Protein AF-A0A924VQ21-F1 (afdb_monomer_lite)

pLDDT: mean 84.85, std 17.23, range [32.5, 98.56]

Radius of gyration: 16.94 Å; chains: 1; bounding box: 66×34×28 Å

Secondary structure (DSSP, 8-state):
------SEEEEEETTEEEEE-TTS-EEEEEEEEEETTEEEEEEEE--SSGGGPPEEEEESSHHHHHHHHHHHHHHHT--PPPP-------

Foldseek 3Di:
DDDDCPQPFPPPDPQKTFGADPVRHGFKIKGWDDDPPAIWIWIWTDDPDPVPTHTQDIGNDPVVNSVSSVVVVVVVVDPPPPPPPDDDDD

Structure (mmCIF, N/CA/C/O backbone):
data_AF-A0A924VQ21-F1
#
_entry.id   AF-A0A924VQ21-F1
#
loop_
_atom_site.group_PDB
_atom_site.id
_atom_site.type_symbol
_atom_site.label_atom_id
_atom_site.label_alt_id
_atom_site.label_comp_id
_atom_site.label_asym_id
_atom_site.label_entity_id
_atom_site.label_seq_id
_atom_site.pdbx_PDB_ins_code
_atom_site.Cartn_x
_atom_site.Cartn_y
_atom_site.Cartn_z
_atom_site.occupancy
_atom_site.B_iso_or_equiv
_atom_site.auth_seq_id
_atom_site.auth_comp_id
_atom_site.auth_asym_id
_atom_site.auth_atom_id
_atom_site.pdbx_PDB_model_num
ATOM 1 N N . MET A 1 1 ? 3.009 20.227 9.260 1.00 32.50 1 MET A N 1
ATOM 2 C CA . MET A 1 1 ? 3.716 19.418 8.242 1.00 32.50 1 MET A CA 1
ATOM 3 C C . MET A 1 1 ? 2.680 18.840 7.294 1.00 32.50 1 MET A C 1
ATOM 5 O O . MET A 1 1 ? 1.985 17.899 7.660 1.00 32.50 1 MET A O 1
ATOM 9 N N . VAL A 1 2 ? 2.503 19.489 6.143 1.00 41.06 2 VAL A N 1
ATOM 10 C CA . VAL A 1 2 ? 1.488 19.148 5.137 1.00 41.06 2 VAL A CA 1
ATOM 11 C C . VAL A 1 2 ? 1.968 17.948 4.317 1.00 41.06 2 VAL A C 1
ATOM 13 O O . VAL A 1 2 ? 3.128 17.872 3.914 1.00 41.06 2 VAL A O 1
ATOM 16 N N . TRP A 1 3 ? 1.073 16.980 4.150 1.00 48.78 3 TRP A N 1
ATOM 17 C CA . TRP A 1 3 ? 1.241 15.773 3.343 1.00 48.78 3 TRP A CA 1
ATOM 18 C C . TRP A 1 3 ? 1.593 16.125 1.885 1.00 48.78 3 TRP A C 1
ATOM 20 O O . TRP A 1 3 ? 0.987 17.031 1.325 1.00 48.78 3 TRP A O 1
ATOM 30 N N . HIS A 1 4 ? 2.571 15.432 1.290 1.00 41.31 4 HIS A N 1
ATOM 31 C CA . HIS A 1 4 ? 2.971 15.596 -0.114 1.00 41.31 4 HIS A CA 1
ATOM 32 C C . HIS A 1 4 ? 2.859 14.240 -0.842 1.00 41.31 4 HIS A C 1
ATOM 34 O O . HIS A 1 4 ? 3.571 13.302 -0.468 1.00 41.31 4 HIS A O 1
ATOM 40 N N . PRO A 1 5 ? 1.982 14.107 -1.855 1.00 45.59 5 PRO A N 1
ATOM 41 C CA . PRO A 1 5 ? 1.736 12.872 -2.594 1.00 45.59 5 PRO A CA 1
ATOM 42 C C . PRO A 1 5 ? 2.751 12.692 -3.727 1.00 45.59 5 PRO A C 1
ATOM 44 O O . PRO A 1 5 ? 2.386 12.567 -4.887 1.00 45.59 5 PRO A O 1
ATOM 47 N N . ILE A 1 6 ? 4.043 12.629 -3.397 1.00 54.53 6 ILE A N 1
ATOM 48 C CA . ILE A 1 6 ? 5.034 12.105 -4.359 1.00 54.53 6 ILE A CA 1
ATOM 49 C C . ILE A 1 6 ? 4.934 10.570 -4.498 1.00 54.53 6 ILE A C 1
ATOM 51 O O . ILE A 1 6 ? 5.659 9.935 -5.252 1.00 54.53 6 ILE A O 1
ATOM 55 N N . LEU A 1 7 ? 3.983 9.979 -3.771 1.00 58.19 7 LEU A N 1
ATOM 56 C CA . LEU A 1 7 ? 3.438 8.652 -3.981 1.00 58.19 7 LEU A CA 1
ATOM 57 C C . LEU A 1 7 ? 2.252 8.809 -4.936 1.00 58.19 7 LEU A C 1
ATOM 59 O O . LEU A 1 7 ? 1.190 9.256 -4.500 1.00 58.19 7 LEU A O 1
ATOM 63 N N . ALA A 1 8 ? 2.446 8.498 -6.218 1.00 76.44 8 ALA A N 1
ATOM 64 C CA . ALA A 1 8 ? 1.429 8.598 -7.264 1.00 76.44 8 ALA A CA 1
ATOM 65 C C . ALA A 1 8 ? 0.339 7.525 -7.070 1.00 76.44 8 ALA A C 1
ATOM 67 O O . ALA A 1 8 ? 0.256 6.542 -7.799 1.00 76.44 8 ALA A O 1
ATOM 68 N N . ALA A 1 9 ? -0.458 7.681 -6.014 1.00 87.06 9 ALA A N 1
ATOM 69 C CA . ALA A 1 9 ? -1.599 6.838 -5.709 1.00 87.06 9 ALA A CA 1
ATOM 70 C C . ALA A 1 9 ? -2.782 7.263 -6.592 1.00 87.06 9 ALA A C 1
ATOM 72 O O . ALA A 1 9 ? -3.516 8.192 -6.255 1.00 87.06 9 ALA A O 1
ATOM 73 N N . LEU A 1 10 ? -2.957 6.584 -7.722 1.00 91.56 10 LEU A N 1
ATOM 74 C CA . LEU A 1 10 ? -4.105 6.746 -8.603 1.00 91.56 10 LEU A CA 1
ATOM 75 C C . LEU A 1 10 ? -5.306 6.003 -8.012 1.00 91.56 10 LEU A C 1
ATOM 77 O O . LEU A 1 10 ? -5.294 4.774 -7.931 1.00 91.56 10 LEU A O 1
ATOM 81 N N . GLU A 1 11 ? -6.344 6.730 -7.601 1.00 92.81 11 GLU A N 1
ATOM 82 C CA . GLU A 1 11 ? -7.615 6.117 -7.206 1.00 92.81 11 GLU A CA 1
ATOM 83 C C . GLU A 1 11 ? -8.350 5.606 -8.452 1.00 92.81 11 GLU A C 1
ATOM 85 O O . GLU A 1 11 ? -8.764 6.393 -9.301 1.00 92.81 11 GLU A O 1
ATOM 90 N N . THR A 1 12 ? -8.497 4.286 -8.581 1.00 91.81 12 THR A N 1
ATOM 91 C CA . THR A 1 12 ? -9.175 3.668 -9.735 1.00 91.81 12 THR A CA 1
ATOM 92 C C . THR A 1 12 ? -10.675 3.518 -9.505 1.00 91.81 12 THR A C 1
ATOM 94 O O . THR A 1 12 ? -11.461 3.584 -10.447 1.00 91.81 12 THR A O 1
ATOM 97 N N . HIS A 1 13 ? -11.079 3.321 -8.251 1.00 91.75 13 HIS A N 1
ATOM 98 C CA . HIS A 1 13 ? -12.457 3.375 -7.773 1.00 91.75 13 HIS A CA 1
ATOM 99 C C . HIS A 1 13 ? -12.457 3.571 -6.248 1.00 91.75 13 HIS A C 1
ATOM 101 O O . HIS A 1 13 ? -11.422 3.341 -5.616 1.00 91.75 13 HIS A O 1
ATOM 107 N N . PRO A 1 14 ? -13.590 3.957 -5.627 1.00 93.81 14 PRO A N 1
ATOM 108 C CA . PRO A 1 14 ? -13.623 4.296 -4.209 1.00 93.81 14 PRO A CA 1
ATOM 109 C C . PRO A 1 14 ? -12.991 3.226 -3.320 1.00 93.81 14 PRO A C 1
ATOM 111 O O . PRO A 1 14 ? -13.412 2.065 -3.315 1.00 93.81 14 PRO A O 1
ATOM 114 N N . GLY A 1 15 ? -11.979 3.635 -2.555 1.00 94.00 15 GLY A N 1
ATOM 115 C CA . GLY A 1 15 ? -11.276 2.749 -1.631 1.00 94.00 15 GLY A CA 1
ATOM 116 C C . GLY A 1 15 ? -10.210 1.858 -2.270 1.00 94.00 15 GLY A C 1
ATOM 117 O O . GLY A 1 15 ? -9.741 0.942 -1.594 1.00 94.00 15 GLY A O 1
ATOM 118 N N . HIS A 1 16 ? -9.853 2.084 -3.537 1.00 95.25 16 HIS A N 1
ATOM 119 C CA . HIS A 1 16 ? -8.840 1.332 -4.272 1.00 95.25 16 HIS A CA 1
ATOM 120 C C . HIS A 1 16 ? -7.865 2.262 -4.988 1.00 95.25 16 HIS A C 1
ATOM 122 O O . HIS A 1 16 ? -8.256 3.126 -5.769 1.00 95.25 16 HIS A O 1
ATOM 128 N N . TRP A 1 17 ? -6.577 2.027 -4.760 1.00 96.19 17 TRP A N 1
ATOM 129 C CA . TRP A 1 17 ? -5.494 2.828 -5.313 1.00 96.19 17 TRP A CA 1
ATOM 130 C C . TRP A 1 17 ? -4.452 1.948 -5.990 1.00 96.19 17 TRP A C 1
ATOM 132 O O . TRP A 1 17 ? -4.078 0.896 -5.466 1.00 96.19 17 TRP A O 1
ATOM 142 N N . GLN A 1 18 ? -3.946 2.406 -7.128 1.00 95.44 18 GLN A N 1
ATOM 143 C CA . GLN A 1 18 ? -2.721 1.909 -7.742 1.00 95.44 18 GLN A CA 1
ATOM 144 C C . GLN A 1 18 ? -1.581 2.867 -7.417 1.00 95.44 18 GLN A C 1
ATOM 146 O O . GLN A 1 18 ? -1.730 4.075 -7.548 1.00 95.44 18 GLN A O 1
ATOM 151 N N . MET A 1 19 ? -0.447 2.332 -6.986 1.00 94.25 19 MET A N 1
ATOM 152 C CA . MET A 1 19 ? 0.769 3.107 -6.771 1.00 94.25 19 MET A CA 1
ATOM 153 C C . MET A 1 19 ? 1.575 3.103 -8.063 1.00 94.25 19 MET A C 1
ATOM 155 O O . MET A 1 19 ? 1.978 2.026 -8.504 1.00 94.25 19 MET A O 1
ATOM 159 N N . LEU A 1 20 ? 1.798 4.274 -8.652 1.00 92.44 20 LEU A N 1
ATOM 160 C CA . LEU A 1 20 ? 2.564 4.435 -9.885 1.00 92.44 20 LEU A CA 1
ATOM 161 C C . LEU A 1 20 ? 4.013 4.842 -9.588 1.00 92.44 20 LEU A C 1
ATOM 163 O O . LEU A 1 20 ? 4.290 5.514 -8.589 1.00 92.44 20 LEU A O 1
ATOM 167 N N . ASP A 1 21 ? 4.943 4.385 -10.420 1.00 88.00 21 ASP A N 1
ATOM 168 C CA . ASP A 1 21 ? 6.333 4.840 -10.418 1.00 88.00 21 ASP A CA 1
ATOM 169 C C . ASP A 1 21 ? 6.536 6.114 -11.262 1.00 88.00 21 ASP A C 1
ATOM 171 O O . ASP A 1 21 ? 5.580 6.759 -11.687 1.00 88.00 21 ASP A O 1
ATOM 175 N N . GLY A 1 22 ? 7.796 6.505 -11.480 1.00 82.56 22 GLY A N 1
ATOM 176 C CA . GLY A 1 22 ? 8.139 7.698 -12.262 1.00 82.56 22 GLY A CA 1
ATOM 177 C C . GLY A 1 22 ? 7.840 7.606 -13.765 1.00 82.56 22 GLY A C 1
ATOM 178 O O . GLY A 1 22 ? 7.993 8.608 -14.457 1.00 82.56 22 GLY A O 1
ATOM 179 N N . PHE A 1 23 ? 7.434 6.437 -14.269 1.00 85.31 23 PHE A N 1
ATOM 180 C CA . PHE A 1 23 ? 7.056 6.180 -15.663 1.00 85.31 23 PHE A CA 1
ATOM 181 C C . PHE A 1 23 ? 5.561 5.850 -15.799 1.00 85.31 23 PHE A C 1
ATOM 183 O O . PHE A 1 23 ? 5.147 5.209 -16.771 1.00 85.31 23 PHE A O 1
ATOM 190 N N . ASP A 1 24 ? 4.765 6.234 -14.797 1.00 86.88 24 ASP A N 1
ATOM 191 C CA . ASP A 1 24 ? 3.344 5.912 -14.676 1.00 86.88 24 ASP A CA 1
ATOM 192 C C . ASP A 1 24 ? 3.053 4.398 -14.700 1.00 86.88 24 ASP A C 1
ATOM 194 O O . ASP A 1 24 ? 1.933 3.975 -15.000 1.00 86.88 24 ASP A O 1
ATOM 198 N N . GLN A 1 25 ? 4.040 3.554 -14.365 1.00 90.19 25 GLN A N 1
ATOM 199 C CA . GLN A 1 25 ? 3.839 2.111 -14.278 1.00 90.19 25 GLN A CA 1
ATOM 200 C C . GLN A 1 25 ? 3.390 1.714 -12.869 1.00 90.19 25 GLN A C 1
ATOM 202 O O . GLN A 1 25 ? 3.983 2.141 -11.871 1.00 90.19 25 GLN A O 1
ATOM 207 N N . PRO A 1 26 ? 2.348 0.879 -12.742 1.00 94.38 26 PRO A N 1
ATOM 208 C CA . PRO A 1 26 ? 1.866 0.449 -11.443 1.00 94.38 26 PRO A CA 1
ATOM 209 C C . PRO A 1 26 ? 2.829 -0.553 -10.790 1.00 94.38 26 PRO A C 1
ATOM 211 O O . PRO A 1 26 ? 3.216 -1.551 -11.391 1.00 94.38 26 PRO A O 1
ATOM 214 N N . HIS A 1 27 ? 3.164 -0.324 -9.521 1.00 94.25 27 HIS A N 1
ATOM 215 C CA . HIS A 1 27 ? 4.042 -1.201 -8.736 1.00 94.25 27 HIS A CA 1
ATOM 216 C C . HIS A 1 27 ? 3.377 -1.793 -7.485 1.00 94.25 27 HIS A C 1
ATOM 218 O O . HIS A 1 27 ? 3.848 -2.793 -6.941 1.00 94.25 27 HIS A O 1
ATOM 224 N N . ALA A 1 28 ? 2.259 -1.223 -7.028 1.00 96.56 28 ALA A N 1
ATOM 225 C CA . ALA A 1 28 ? 1.476 -1.774 -5.924 1.00 96.56 28 ALA A CA 1
ATOM 226 C C . ALA A 1 28 ? -0.014 -1.426 -6.029 1.00 96.56 28 ALA A C 1
ATOM 228 O O . ALA A 1 28 ? -0.406 -0.492 -6.727 1.00 96.56 28 ALA A O 1
ATOM 229 N N . VAL A 1 29 ? -0.845 -2.171 -5.301 1.00 97.62 29 VAL A N 1
ATOM 230 C CA . VAL A 1 29 ? -2.283 -1.921 -5.151 1.00 97.62 29 VAL A CA 1
ATOM 231 C C . VAL A 1 29 ? -2.623 -1.810 -3.671 1.00 97.62 29 VAL A C 1
ATOM 233 O O . VAL A 1 29 ? -2.194 -2.634 -2.861 1.00 97.62 29 VAL A O 1
ATOM 236 N N . ILE A 1 30 ? -3.426 -0.814 -3.313 1.00 97.38 30 ILE A N 1
ATOM 237 C CA . ILE A 1 30 ? -3.942 -0.609 -1.961 1.00 97.38 30 ILE A CA 1
ATOM 238 C C . ILE A 1 30 ? -5.463 -0.650 -2.019 1.00 97.38 30 ILE A C 1
ATOM 240 O O . ILE A 1 30 ? -6.061 -0.014 -2.879 1.00 97.38 30 ILE A O 1
ATOM 244 N N . GLN A 1 31 ? -6.092 -1.379 -1.102 1.00 97.38 31 GLN A N 1
ATOM 245 C CA . GLN A 1 31 ? -7.550 -1.421 -0.983 1.00 97.38 31 GLN A CA 1
ATOM 246 C C . GLN A 1 31 ? -7.999 -1.289 0.470 1.00 97.38 31 GLN A C 1
ATOM 248 O O . GLN A 1 31 ? -7.309 -1.761 1.381 1.00 97.38 31 GLN A O 1
ATOM 253 N N . ILE A 1 32 ? -9.167 -0.688 0.689 1.00 97.12 32 ILE A N 1
ATOM 254 C CA . ILE A 1 32 ? -9.833 -0.713 1.991 1.00 97.12 32 ILE A CA 1
ATOM 255 C C . ILE A 1 32 ? -10.225 -2.154 2.324 1.00 97.12 32 ILE A C 1
ATOM 257 O O . ILE A 1 32 ? -10.821 -2.859 1.515 1.00 97.12 32 ILE A O 1
ATOM 261 N N . VAL A 1 33 ? -9.946 -2.571 3.554 1.00 96.69 33 VAL A N 1
ATOM 262 C CA . VAL A 1 33 ? -10.451 -3.820 4.126 1.00 96.69 33 VAL A CA 1
ATOM 263 C C . VAL A 1 33 ? -11.263 -3.523 5.376 1.00 96.69 33 VAL A C 1
ATOM 265 O O . VAL A 1 33 ? -10.961 -2.589 6.120 1.00 96.69 33 VAL A O 1
ATOM 268 N N . ARG A 1 34 ? -12.308 -4.320 5.606 1.00 95.50 34 ARG A N 1
ATOM 269 C CA . ARG A 1 34 ? -13.152 -4.226 6.799 1.00 95.50 34 ARG A CA 1
ATOM 270 C C . ARG A 1 34 ? -13.114 -5.540 7.562 1.00 95.50 34 ARG A C 1
ATOM 272 O O . ARG A 1 34 ? -13.272 -6.600 6.960 1.00 95.50 34 ARG A O 1
ATOM 279 N N . ARG A 1 35 ? -12.932 -5.467 8.880 1.00 90.81 35 ARG A N 1
ATOM 280 C CA . ARG A 1 35 ? -13.008 -6.620 9.784 1.00 90.81 35 ARG A CA 1
ATOM 281 C C . ARG A 1 35 ? -13.888 -6.251 10.973 1.00 90.81 35 ARG A C 1
ATOM 283 O O . ARG A 1 35 ? -13.452 -5.565 11.892 1.00 90.81 35 ARG A O 1
ATOM 290 N N . GLY A 1 36 ? -15.150 -6.675 10.930 1.00 91.62 36 GLY A N 1
ATOM 291 C CA . GLY A 1 36 ? -16.162 -6.175 11.862 1.00 91.62 36 GLY A CA 1
ATOM 292 C C . GLY A 1 36 ? -16.309 -4.658 11.722 1.00 91.62 36 GLY A C 1
ATOM 293 O O . GLY A 1 36 ? -16.554 -4.167 10.622 1.00 91.62 36 GLY A O 1
ATOM 294 N N . ASN A 1 37 ? -16.099 -3.930 12.819 1.00 92.62 37 ASN A N 1
ATOM 295 C CA . ASN A 1 37 ? -16.192 -2.465 12.855 1.00 92.62 37 ASN A CA 1
ATOM 296 C C . ASN A 1 37 ? -14.864 -1.755 12.539 1.00 92.62 37 ASN A C 1
ATOM 298 O O . ASN A 1 37 ? -14.817 -0.527 12.526 1.00 92.62 37 ASN A O 1
ATOM 302 N N . GLU A 1 38 ? -13.783 -2.500 12.301 1.00 92.00 38 GLU A N 1
ATOM 303 C CA . GLU A 1 38 ? -12.475 -1.930 11.989 1.00 92.00 38 GLU A CA 1
ATOM 304 C C . GLU A 1 38 ? -12.310 -1.729 10.477 1.00 92.00 38 GLU A C 1
ATOM 306 O O . GLU A 1 38 ? -12.603 -2.626 9.679 1.00 92.00 38 GLU A O 1
ATOM 311 N N . VAL A 1 39 ? -11.822 -0.548 10.088 1.00 95.25 39 VAL A N 1
ATOM 312 C CA . VAL A 1 39 ? -11.457 -0.205 8.709 1.00 95.25 39 VAL A CA 1
ATOM 313 C C . VAL A 1 39 ? -9.943 -0.063 8.634 1.00 95.25 39 VAL A C 1
ATOM 315 O O . VAL A 1 39 ? -9.350 0.713 9.380 1.00 95.25 39 VAL A O 1
ATOM 318 N N . GLY A 1 40 ? -9.327 -0.788 7.707 1.00 96.75 40 GLY A N 1
ATOM 319 C CA . GLY A 1 40 ? -7.897 -0.722 7.441 1.00 96.75 40 GLY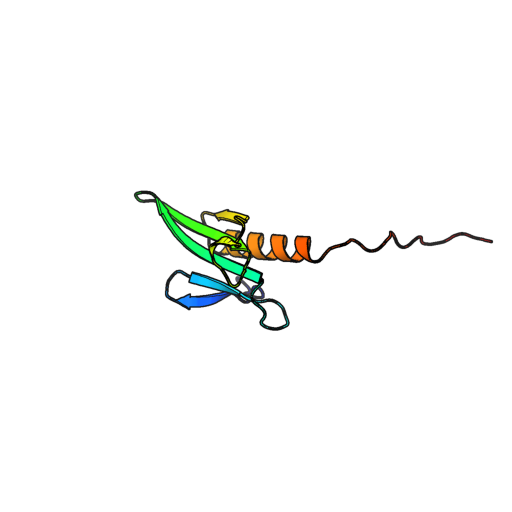 A CA 1
ATOM 320 C C . GLY A 1 40 ? -7.598 -0.741 5.948 1.00 96.75 40 GLY A C 1
ATOM 321 O O . GLY A 1 40 ? -8.490 -0.653 5.106 1.00 96.75 40 GLY A O 1
ATOM 322 N N . TYR A 1 41 ? -6.321 -0.881 5.625 1.00 97.44 41 TYR A N 1
ATOM 323 C CA . TYR A 1 41 ? -5.793 -0.859 4.269 1.00 97.44 41 TYR A CA 1
ATOM 324 C C . TYR A 1 41 ? -4.924 -2.088 4.053 1.00 97.44 41 TYR A C 1
ATOM 326 O O . TYR A 1 41 ? -4.004 -2.342 4.829 1.00 97.44 41 TYR A O 1
ATOM 334 N N . LYS A 1 42 ? -5.195 -2.838 2.990 1.00 98.19 42 LYS A N 1
ATOM 335 C CA . LYS A 1 42 ? -4.346 -3.933 2.522 1.00 98.19 42 LYS A CA 1
ATOM 336 C C . LYS A 1 42 ? -3.501 -3.425 1.365 1.00 98.19 42 LYS A C 1
ATOM 338 O O . LYS A 1 42 ? -4.067 -2.957 0.380 1.00 98.19 42 LYS A O 1
ATOM 343 N N . ALA A 1 43 ? -2.182 -3.545 1.472 1.00 98.12 43 ALA A N 1
ATOM 344 C CA . ALA A 1 43 ? -1.259 -3.275 0.375 1.00 98.12 43 ALA A CA 1
ATOM 345 C C . ALA A 1 43 ? -0.727 -4.593 -0.197 1.00 98.12 43 ALA A C 1
ATOM 347 O O . ALA A 1 43 ? -0.351 -5.502 0.550 1.00 98.12 43 ALA A O 1
ATOM 348 N N . VAL A 1 44 ? -0.692 -4.689 -1.52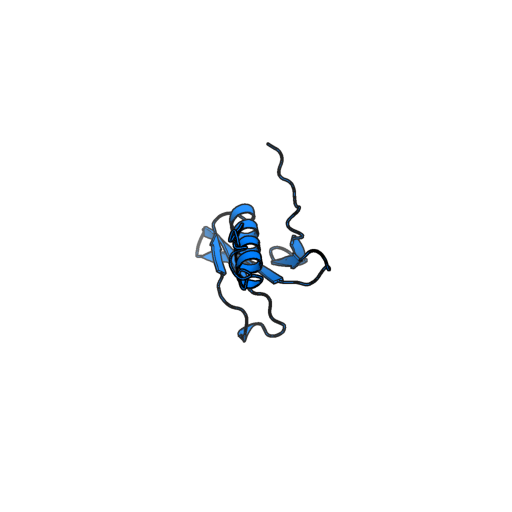0 1.00 98.56 44 VAL A N 1
ATOM 349 C CA . VAL A 1 44 ? -0.129 -5.817 -2.268 1.00 98.56 44 VAL A CA 1
ATOM 350 C C . VAL A 1 44 ? 0.759 -5.301 -3.396 1.00 98.56 44 VAL A C 1
ATOM 352 O O . VAL A 1 44 ? 0.589 -4.160 -3.831 1.00 98.56 44 VAL A O 1
ATOM 355 N N . THR A 1 45 ? 1.687 -6.121 -3.885 1.00 97.56 45 THR A N 1
ATOM 356 C CA . THR A 1 45 ? 2.432 -5.811 -5.113 1.00 97.56 45 THR A CA 1
ATOM 357 C C . THR A 1 45 ? 1.478 -5.724 -6.300 1.00 97.56 45 THR A C 1
ATOM 359 O O . THR A 1 45 ? 0.361 -6.255 -6.273 1.00 97.56 45 THR A O 1
ATOM 362 N N . TRP A 1 46 ? 1.895 -5.021 -7.348 1.00 96.31 46 TRP A N 1
ATOM 363 C CA . TRP A 1 46 ? 1.170 -5.056 -8.606 1.00 96.31 46 TRP A CA 1
ATOM 364 C C . TRP A 1 46 ? 1.588 -6.273 -9.433 1.00 96.31 46 TRP A C 1
ATOM 366 O O . TRP A 1 46 ? 2.758 -6.635 -9.495 1.00 96.31 46 TRP A O 1
ATOM 376 N N . ALA A 1 47 ? 0.593 -6.879 -10.066 1.00 95.38 47 ALA A N 1
ATOM 377 C CA . ALA A 1 47 ? 0.725 -7.865 -11.124 1.00 95.38 47 ALA A CA 1
ATOM 378 C C . ALA A 1 47 ? -0.547 -7.784 -11.991 1.00 95.38 47 ALA A C 1
ATOM 380 O O . ALA A 1 47 ? -1.608 -7.405 -11.450 1.00 95.38 47 ALA A O 1
ATOM 381 N N . PRO A 1 48 ? -0.467 -8.126 -13.294 1.00 94.12 48 PRO A N 1
ATOM 382 C CA . PRO A 1 48 ? -1.633 -8.168 -14.175 1.00 94.12 48 PRO A CA 1
ATOM 383 C C . PRO A 1 48 ? -2.734 -9.052 -13.585 1.00 94.12 48 PRO A C 1
ATOM 385 O O . PRO A 1 48 ? -3.847 -8.582 -13.339 1.00 94.12 48 PRO A O 1
ATOM 388 N N . GLU A 1 49 ? -2.374 -10.285 -13.228 1.00 95.38 49 GLU A N 1
ATOM 389 C CA . GLU A 1 49 ? -3.259 -11.228 -12.560 1.00 95.38 49 GLU A CA 1
ATOM 390 C C . GLU A 1 49 ? -3.277 -10.988 -11.051 1.00 95.38 49 GLU A C 1
ATOM 392 O O . GLU A 1 49 ? -2.246 -10.853 -10.391 1.00 95.38 49 GLU A O 1
ATOM 397 N N . ALA A 1 50 ? -4.476 -10.954 -10.465 1.00 92.31 50 ALA A N 1
ATOM 398 C CA . ALA A 1 50 ? -4.625 -10.720 -9.030 1.00 92.31 50 ALA A CA 1
ATOM 399 C C . ALA A 1 50 ? -4.013 -11.842 -8.172 1.00 92.31 50 ALA A C 1
ATOM 401 O O . ALA A 1 50 ? -3.629 -11.580 -7.032 1.00 92.31 50 ALA A O 1
ATOM 402 N N . ALA A 1 51 ? -3.922 -13.062 -8.713 1.00 95.75 51 ALA A N 1
ATOM 403 C CA . ALA A 1 51 ? -3.358 -14.229 -8.038 1.00 95.75 51 ALA A CA 1
ATOM 404 C C . ALA A 1 51 ? -1.838 -14.128 -7.823 1.00 95.75 51 ALA A C 1
ATOM 406 O O . ALA A 1 51 ? -1.331 -14.667 -6.843 1.00 95.75 51 ALA A O 1
ATOM 407 N N . ASP A 1 52 ? -1.137 -13.386 -8.682 1.00 97.06 52 ASP A N 1
ATOM 408 C CA . ASP A 1 52 ? 0.320 -13.217 -8.614 1.00 97.06 52 ASP A CA 1
ATOM 409 C C . ASP A 1 52 ? 0.740 -12.070 -7.680 1.00 97.06 52 ASP A C 1
ATOM 411 O O . ASP A 1 52 ? 1.926 -11.843 -7.426 1.00 97.06 52 ASP A O 1
ATOM 415 N N . ARG A 1 53 ? -0.232 -11.324 -7.141 1.00 97.12 53 ARG A N 1
ATOM 416 C CA . ARG A 1 53 ? 0.026 -10.210 -6.227 1.00 97.12 53 ARG A CA 1
ATOM 417 C C . ARG A 1 53 ? 0.424 -10.731 -4.856 1.00 97.12 53 ARG A C 1
ATOM 419 O O . ARG A 1 53 ? -0.299 -11.493 -4.216 1.00 97.12 53 ARG A O 1
ATOM 426 N N . GLN A 1 54 ? 1.544 -10.236 -4.355 1.00 97.94 54 GLN A N 1
ATOM 427 C CA . GLN A 1 54 ? 2.089 -10.618 -3.061 1.00 97.94 54 GLN A CA 1
ATOM 428 C C . GLN A 1 54 ? 1.660 -9.629 -1.980 1.00 97.94 54 GLN A C 1
ATOM 430 O O . GLN A 1 54 ? 1.587 -8.422 -2.209 1.00 97.94 54 GLN A O 1
ATOM 435 N N . LEU A 1 55 ? 1.361 -10.136 -0.782 1.00 98.38 55 LEU A N 1
ATOM 436 C CA . LEU A 1 55 ? 1.000 -9.295 0.356 1.00 98.38 55 LEU A CA 1
ATOM 437 C C . LEU A 1 55 ? 2.210 -8.480 0.819 1.00 98.38 55 LEU A C 1
ATOM 439 O O . LEU A 1 55 ? 3.222 -9.048 1.212 1.00 98.38 55 LEU A O 1
ATOM 443 N N . ILE A 1 56 ? 2.052 -7.157 0.852 1.00 98.12 56 ILE A N 1
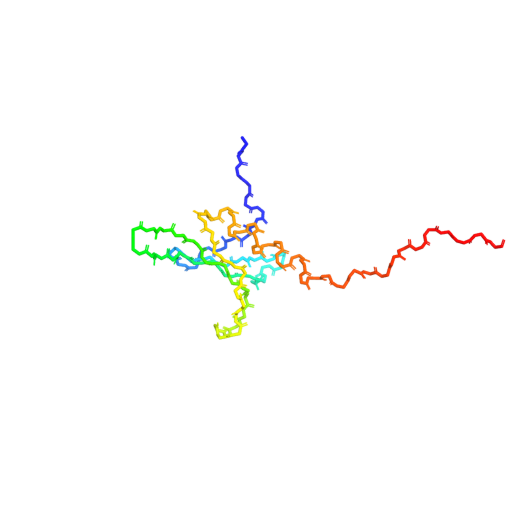ATOM 444 C CA . ILE A 1 56 ? 3.016 -6.248 1.483 1.00 98.12 56 ILE A CA 1
ATOM 445 C C . ILE A 1 56 ? 2.652 -6.083 2.962 1.00 98.12 56 ILE A C 1
ATOM 447 O O . ILE A 1 56 ? 3.513 -6.161 3.834 1.00 98.12 56 ILE A O 1
ATOM 451 N N . GLY A 1 57 ? 1.360 -5.904 3.263 1.00 98.12 57 GLY A N 1
ATOM 452 C CA . GLY A 1 57 ? 0.879 -5.870 4.643 1.00 98.12 57 GLY A CA 1
ATOM 453 C C . GLY A 1 57 ? -0.509 -5.264 4.825 1.00 98.12 57 GLY A C 1
ATOM 454 O O . GLY A 1 57 ? -1.194 -4.905 3.862 1.00 98.12 57 GLY A O 1
ATOM 455 N N . TYR A 1 58 ? -0.902 -5.144 6.095 1.00 98.19 58 TYR A N 1
ATOM 456 C CA . TYR A 1 58 ? -2.119 -4.471 6.546 1.00 98.19 58 TYR A CA 1
ATOM 457 C C . TYR A 1 58 ? -1.764 -3.259 7.406 1.00 98.19 58 TYR A C 1
ATOM 459 O O . TYR A 1 58 ? -0.850 -3.319 8.228 1.00 98.19 58 TYR A O 1
ATOM 467 N N . TYR A 1 59 ? -2.499 -2.165 7.227 1.00 96.44 59 TYR A N 1
ATOM 468 C CA . TYR A 1 59 ? -2.205 -0.880 7.854 1.00 96.44 59 TYR A CA 1
ATOM 469 C C . TYR A 1 59 ? -3.483 -0.171 8.293 1.00 96.44 59 TYR A C 1
ATOM 471 O O . TYR A 1 59 ? -4.523 -0.295 7.654 1.00 96.44 59 TYR A O 1
ATOM 479 N N . LEU A 1 60 ? -3.391 0.642 9.344 1.00 95.75 60 LEU A N 1
ATOM 480 C CA . LEU A 1 60 ? -4.524 1.426 9.856 1.00 95.75 60 LEU A CA 1
ATOM 481 C C . LEU A 1 60 ? -4.713 2.767 9.136 1.00 95.75 60 LEU A C 1
ATOM 483 O O . LEU A 1 60 ? -5.728 3.432 9.305 1.00 95.75 60 LEU A O 1
ATOM 487 N N . THR A 1 61 ? -3.735 3.193 8.331 1.00 93.31 61 THR A N 1
ATOM 488 C CA . THR A 1 61 ? -3.811 4.459 7.593 1.00 93.31 61 THR A CA 1
ATOM 489 C C . THR A 1 61 ? -3.342 4.284 6.157 1.00 93.31 61 THR A C 1
ATOM 491 O O . THR A 1 61 ? -2.383 3.553 5.892 1.00 93.31 61 THR A O 1
ATOM 494 N N . LEU A 1 62 ? -3.961 5.032 5.238 1.00 91.94 62 LEU A N 1
ATOM 495 C CA . LEU A 1 62 ? -3.539 5.083 3.839 1.00 91.94 62 LEU A CA 1
ATOM 496 C C . LEU A 1 62 ? -2.083 5.556 3.712 1.00 91.94 62 LEU A C 1
ATOM 498 O O . LEU A 1 62 ? -1.315 5.020 2.920 1.00 91.94 62 LEU A O 1
ATOM 502 N N . LYS A 1 63 ? -1.656 6.508 4.554 1.00 92.56 63 LYS A N 1
ATOM 503 C CA . LYS A 1 63 ? -0.263 6.980 4.611 1.00 92.56 63 LYS A CA 1
ATOM 504 C C . LYS A 1 63 ? 0.728 5.851 4.921 1.00 92.56 63 LYS A C 1
ATOM 506 O O . LYS A 1 63 ? 1.799 5.798 4.325 1.00 92.56 63 LYS A O 1
ATOM 511 N N . ALA A 1 64 ? 0.401 4.964 5.859 1.00 94.31 64 ALA A N 1
ATOM 512 C CA . ALA A 1 64 ? 1.268 3.835 6.190 1.00 94.31 64 ALA A CA 1
ATOM 513 C C . ALA A 1 64 ? 1.301 2.796 5.058 1.00 94.31 64 ALA A C 1
ATOM 515 O O . ALA A 1 64 ? 2.384 2.336 4.702 1.00 94.31 64 ALA A O 1
ATOM 516 N N . ALA A 1 65 ? 0.148 2.501 4.447 1.00 95.38 65 ALA A N 1
ATOM 517 C CA . ALA A 1 65 ? 0.058 1.579 3.315 1.00 95.38 65 ALA A CA 1
ATOM 518 C C . ALA A 1 65 ? 0.849 2.072 2.094 1.00 95.38 65 ALA A C 1
ATOM 520 O O . ALA A 1 65 ? 1.653 1.331 1.539 1.00 95.38 65 ALA A O 1
ATOM 521 N N . THR A 1 66 ? 0.676 3.342 1.720 1.00 94.19 66 THR A N 1
ATOM 522 C CA . THR A 1 66 ? 1.391 3.980 0.599 1.00 94.19 66 THR A CA 1
ATOM 523 C C . THR A 1 66 ? 2.899 4.019 0.844 1.00 94.19 66 THR A C 1
ATOM 525 O O . THR A 1 66 ? 3.670 3.652 -0.041 1.00 94.19 66 THR A O 1
ATOM 528 N N . LYS A 1 67 ? 3.339 4.375 2.062 1.00 93.00 67 LYS A N 1
ATOM 529 C CA . LYS A 1 67 ? 4.759 4.330 2.442 1.00 93.00 67 LYS A CA 1
ATOM 530 C C . LYS A 1 67 ? 5.331 2.918 2.306 1.00 93.00 67 LYS A C 1
ATOM 532 O O . LYS A 1 67 ? 6.399 2.757 1.729 1.00 93.00 67 LYS A O 1
ATOM 537 N N . ALA A 1 68 ? 4.653 1.908 2.845 1.00 95.00 68 ALA A N 1
ATOM 538 C CA . ALA A 1 68 ? 5.151 0.538 2.808 1.00 95.00 68 ALA A CA 1
ATOM 539 C C . ALA A 1 68 ? 5.191 -0.031 1.385 1.00 95.00 68 ALA A C 1
ATOM 541 O O . ALA A 1 68 ? 6.181 -0.653 1.010 1.00 95.00 68 ALA A O 1
ATOM 542 N N . ALA A 1 69 ? 4.161 0.247 0.583 1.00 94.94 69 ALA A N 1
ATOM 543 C CA . ALA A 1 69 ? 4.119 -0.114 -0.827 1.00 94.94 69 ALA A CA 1
ATOM 544 C C . ALA A 1 69 ? 5.313 0.464 -1.601 1.00 94.94 69 ALA A C 1
ATOM 546 O O . ALA A 1 69 ? 6.004 -0.262 -2.312 1.00 94.94 69 ALA A O 1
ATOM 547 N N . HIS A 1 70 ? 5.609 1.746 -1.387 1.00 92.19 70 HIS A N 1
ATOM 548 C CA . HIS A 1 70 ? 6.747 2.398 -2.022 1.00 92.19 70 HIS A CA 1
ATOM 549 C C . HIS A 1 70 ? 8.090 1.827 -1.560 1.00 92.19 70 HIS A C 1
ATOM 551 O O . HIS A 1 70 ? 8.944 1.532 -2.386 1.00 92.19 70 HIS A O 1
ATOM 557 N N . MET A 1 71 ? 8.274 1.609 -0.254 1.00 91.94 71 MET A N 1
ATOM 558 C CA . MET A 1 71 ? 9.503 0.992 0.256 1.00 91.94 71 MET A CA 1
ATOM 559 C C . MET A 1 71 ? 9.704 -0.416 -0.314 1.00 91.94 71 MET A C 1
ATOM 561 O O . MET A 1 71 ? 10.822 -0.751 -0.684 1.00 91.94 71 MET A O 1
ATOM 565 N N . SER A 1 72 ? 8.632 -1.207 -0.441 1.00 93.81 72 SER A N 1
ATOM 566 C CA . SER A 1 72 ? 8.680 -2.531 -1.073 1.00 93.81 72 SER A CA 1
ATOM 567 C C . SER A 1 72 ? 9.164 -2.451 -2.521 1.00 93.81 72 SER A C 1
ATOM 569 O O . SER A 1 72 ? 9.977 -3.274 -2.930 1.00 93.81 72 SER A O 1
ATOM 571 N N . TYR A 1 73 ? 8.691 -1.458 -3.279 1.00 91.38 73 TYR A N 1
ATOM 572 C CA . TYR A 1 73 ? 9.127 -1.216 -4.654 1.00 91.38 73 TYR A CA 1
ATOM 573 C C . TYR A 1 73 ? 10.597 -0.787 -4.726 1.00 91.38 73 TYR A C 1
ATOM 575 O O . TYR A 1 73 ? 11.373 -1.379 -5.467 1.00 91.38 73 TYR A O 1
ATOM 583 N N . ILE A 1 74 ? 11.032 0.168 -3.897 1.00 89.62 74 ILE A N 1
ATOM 584 C CA . ILE A 1 74 ? 12.447 0.574 -3.848 1.00 89.62 74 ILE A CA 1
ATOM 585 C C . ILE A 1 74 ? 13.351 -0.612 -3.489 1.00 89.62 74 ILE A C 1
ATOM 587 O O . ILE A 1 74 ? 14.405 -0.790 -4.096 1.00 89.62 74 ILE A O 1
ATOM 591 N N . SER A 1 75 ? 12.930 -1.457 -2.546 1.00 87.94 75 SER A N 1
ATOM 592 C CA . SER A 1 75 ? 13.659 -2.677 -2.197 1.00 87.94 75 SER A CA 1
ATOM 593 C C . SER A 1 75 ? 13.710 -3.693 -3.341 1.00 87.94 75 SER A C 1
ATOM 595 O O . SER A 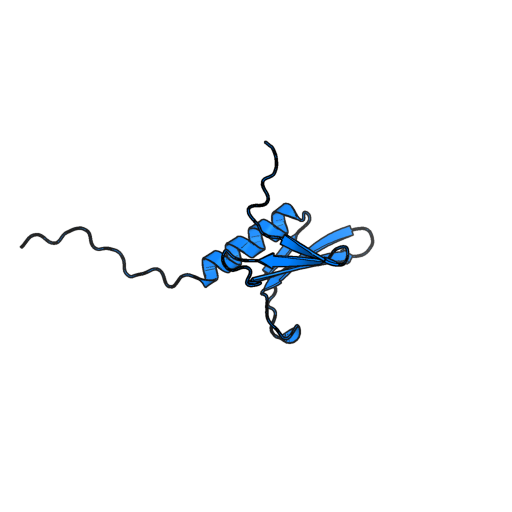1 75 ? 14.719 -4.381 -3.463 1.00 87.94 75 SER A O 1
ATOM 597 N N . SER A 1 76 ? 12.684 -3.779 -4.197 1.00 86.50 76 SER A N 1
ATOM 598 C CA . SER A 1 76 ? 12.690 -4.697 -5.346 1.00 86.50 76 SER A CA 1
ATOM 599 C C . SER A 1 76 ? 13.541 -4.209 -6.520 1.00 86.50 76 SER A C 1
ATOM 601 O O . SER A 1 76 ? 13.952 -5.022 -7.341 1.00 86.50 76 SER A O 1
ATOM 603 N N . LEU A 1 77 ? 13.820 -2.904 -6.614 1.00 83.62 77 LEU A N 1
ATOM 604 C CA . LEU A 1 77 ? 14.691 -2.338 -7.653 1.00 83.62 77 LEU A CA 1
ATOM 605 C C . LEU A 1 77 ? 16.181 -2.661 -7.439 1.00 83.62 77 LEU A C 1
ATOM 607 O O . LEU A 1 77 ? 16.985 -2.517 -8.360 1.00 83.62 77 LEU A O 1
ATOM 611 N N . GLY A 1 78 ? 16.575 -3.065 -6.230 1.00 69.44 78 GLY A N 1
ATOM 612 C CA . GLY A 1 78 ? 17.973 -3.273 -5.874 1.00 69.44 78 GLY A CA 1
ATOM 613 C C . GLY A 1 78 ? 18.470 -4.702 -6.096 1.00 69.44 78 GLY A C 1
ATOM 614 O O . GLY A 1 78 ? 18.241 -5.569 -5.260 1.00 69.44 78 GLY A O 1
ATOM 615 N N . ASN A 1 79 ? 19.314 -4.892 -7.113 1.00 59.38 79 ASN A N 1
ATOM 616 C CA . ASN A 1 79 ? 20.630 -5.477 -6.849 1.00 59.38 79 ASN A CA 1
ATOM 617 C C . ASN A 1 79 ? 21.520 -4.301 -6.409 1.00 59.38 79 ASN A C 1
ATOM 619 O O . ASN A 1 79 ? 21.746 -3.411 -7.235 1.00 59.38 79 ASN A O 1
ATOM 623 N N . PRO A 1 80 ? 21.981 -4.203 -5.148 1.00 56.25 80 PRO A N 1
ATOM 624 C CA . PRO A 1 80 ? 22.956 -3.180 -4.801 1.00 56.25 80 PRO A CA 1
ATOM 625 C C . PRO A 1 80 ? 24.179 -3.428 -5.685 1.00 56.25 80 PRO A C 1
ATOM 627 O O . PRO A 1 80 ? 24.764 -4.510 -5.650 1.00 56.25 80 PRO A O 1
ATOM 630 N N . GLY A 1 81 ? 24.522 -2.461 -6.541 1.00 55.53 81 GLY A N 1
ATOM 631 C CA . GLY A 1 81 ? 25.745 -2.536 -7.337 1.00 55.53 81 GLY A CA 1
ATOM 632 C C . GLY A 1 81 ? 26.938 -2.871 -6.431 1.00 55.53 81 GLY A C 1
ATOM 633 O O . GLY A 1 81 ? 26.896 -2.551 -5.236 1.00 55.53 81 GLY A O 1
ATOM 634 N N . PRO A 1 82 ? 27.981 -3.543 -6.952 1.00 55.69 82 PRO A N 1
ATOM 635 C CA . PRO A 1 82 ? 29.136 -3.903 -6.140 1.00 55.69 82 PRO A CA 1
ATOM 636 C C . PRO A 1 82 ? 29.659 -2.663 -5.398 1.00 55.69 82 PRO A C 1
ATOM 638 O O . PRO A 1 82 ? 29.616 -1.565 -5.966 1.00 55.69 82 PRO A O 1
ATOM 641 N N . PRO A 1 83 ? 30.126 -2.809 -4.141 1.00 62.25 83 PRO A N 1
ATOM 642 C CA . PRO A 1 83 ? 30.661 -1.686 -3.391 1.00 62.25 83 PRO A CA 1
ATOM 643 C C . PRO A 1 83 ? 31.703 -0.964 -4.245 1.00 62.25 83 PRO A C 1
ATOM 645 O O . PRO A 1 83 ? 32.660 -1.579 -4.714 1.00 62.25 83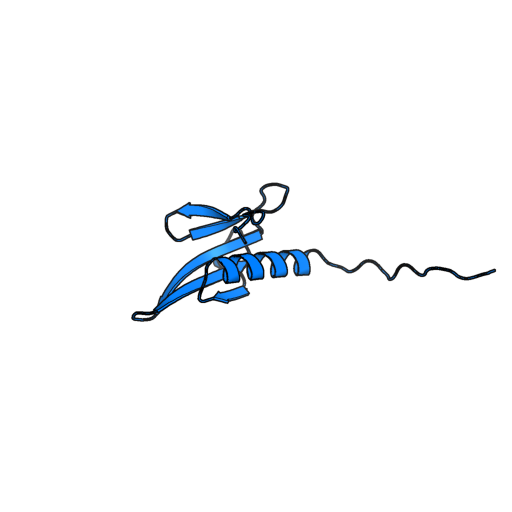 PRO A O 1
ATOM 648 N N . ILE A 1 84 ? 31.508 0.336 -4.462 1.00 63.50 84 ILE A N 1
ATOM 649 C CA . ILE A 1 84 ? 32.524 1.198 -5.067 1.00 63.50 84 ILE A CA 1
ATOM 650 C C . ILE A 1 84 ? 33.743 1.164 -4.144 1.00 63.50 84 ILE A C 1
ATOM 652 O O . ILE A 1 84 ? 33.740 1.768 -3.071 1.00 63.50 84 ILE A O 1
ATOM 656 N N . ALA A 1 85 ? 34.766 0.406 -4.535 1.00 66.50 85 ALA A N 1
ATOM 657 C CA . ALA A 1 85 ? 36.045 0.382 -3.849 1.00 66.50 85 ALA A CA 1
ATOM 658 C C . ALA A 1 85 ? 36.765 1.704 -4.139 1.00 66.50 85 ALA A C 1
ATOM 660 O O . ALA A 1 85 ? 37.408 1.872 -5.175 1.00 66.50 85 ALA A O 1
ATOM 661 N N . TRP A 1 86 ? 36.630 2.670 -3.233 1.00 57.47 86 TRP A N 1
ATOM 662 C CA . TRP A 1 86 ? 37.461 3.867 -3.253 1.00 57.47 86 TRP A CA 1
ATOM 663 C C . TRP A 1 86 ? 38.899 3.493 -2.881 1.00 57.47 86 TRP A C 1
ATOM 665 O O . TRP A 1 86 ? 39.227 3.360 -1.707 1.00 57.47 86 TRP A O 1
ATOM 675 N N . GLY A 1 87 ? 39.744 3.361 -3.906 1.00 59.97 87 GLY A N 1
ATOM 676 C CA . GLY A 1 87 ? 41.201 3.413 -3.800 1.00 59.97 87 GLY A CA 1
ATOM 677 C C . GLY A 1 87 ? 41.904 2.076 -3.553 1.00 59.97 87 GLY A C 1
ATOM 678 O O . GLY A 1 87 ? 41.834 1.506 -2.470 1.00 59.97 87 GLY A O 1
ATOM 679 N N . GLN A 1 88 ? 42.703 1.648 -4.532 1.00 50.62 88 GLN A N 1
ATOM 680 C CA . GLN A 1 88 ? 43.942 0.920 -4.259 1.00 50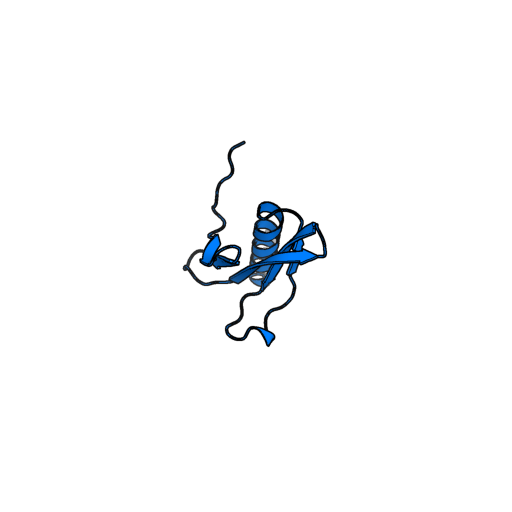.62 88 GLN A CA 1
ATOM 681 C C . GLN A 1 88 ? 45.106 1.759 -4.806 1.00 50.62 88 GLN A C 1
ATOM 683 O O . GLN A 1 88 ? 45.108 2.051 -6.005 1.00 50.62 88 GLN A O 1
ATOM 688 N N . PRO A 1 89 ? 46.050 2.217 -3.963 1.00 54.75 89 PRO A N 1
ATOM 689 C CA . PRO A 1 89 ? 47.297 2.785 -4.456 1.00 54.75 89 PRO A CA 1
ATOM 690 C C . PRO A 1 89 ? 48.155 1.680 -5.092 1.00 54.75 89 PRO A C 1
ATOM 692 O O . PRO A 1 89 ? 48.125 0.535 -4.639 1.00 54.75 89 PRO A O 1
ATOM 695 N N . GLN A 1 90 ? 48.847 2.059 -6.169 1.00 53.69 90 GLN A N 1
ATOM 696 C CA . GLN A 1 90 ? 49.766 1.236 -6.968 1.00 53.69 90 GLN A CA 1
ATOM 697 C C . GLN A 1 90 ? 50.974 0.775 -6.149 1.00 53.69 90 GLN A C 1
ATOM 699 O O . GLN A 1 90 ? 51.442 1.581 -5.310 1.00 53.69 90 GLN A O 1
#

Sequence (90 aa):
MVWHPILAALETHPGHWQMLDGFDQPHAVIQIVRRGNEVGYKAVTWAPEAADRQLIGYYLTLKAATKAAHMSYISSLGNPGPPIAWGQPQ